Protein AF-A0A7V3TY69-F1 (afdb_monomer)

Secondary structure (DSSP, 8-state):
------S----SPP-TTSB-HHHHHHHHHHHSSS---HHHHHHHHHTT----TTS-B-HHHHHHHHHHHHTT--

pLDDT: mean 85.95, std 17.29, range [40.22, 97.75]

Radius of gyration: 14.51 Å; Cα contacts (8 Å, |Δi|>4): 60; chains: 1; bounding box: 45×21×38 Å

Sequence (74 aa):
MTESNAPGRPSGPLNPQALRLEDMARLLSAAGPKAVTMEMLQADIAAGAPSNVDGTMNLVHYVAWLLKEAGRGD

Foldseek 3Di:
DDDPDDPDDPPDDDDLAFAALVRVQVVVCVVDPDRRDSVNVVVVVVVPQDADPVRGHRNVSNVVVVVVVVVVPD

Solvent-accessible surface area (backbone atoms only — not comparable to full-atom values): 4595 Å² total; per-residue (Å²): 142,80,85,84,82,65,85,77,73,80,89,63,84,86,45,64,71,57,26,47,54,68,56,46,21,50,53,49,26,73,74,45,98,56,82,45,49,55,70,56,54,51,51,42,42,74,75,64,44,68,64,44,96,89,65,24,30,29,52,68,60,38,52,55,46,50,55,54,55,61,71,68,75,124

Mean predicted aligned error: 7.48 Å

Structure (mmCIF, N/CA/C/O backbone):
data_AF-A0A7V3TY69-F1
#
_entry.id   AF-A0A7V3TY69-F1
#
loop_
_atom_site.group_PDB
_atom_site.id
_atom_site.type_symbol
_atom_site.label_atom_id
_atom_site.label_alt_id
_atom_site.label_comp_id
_atom_site.label_asym_id
_atom_site.label_entity_id
_atom_site.label_seq_id
_atom_site.pdbx_PDB_ins_code
_atom_site.Cartn_x
_atom_site.Cartn_y
_atom_site.Cartn_z
_atom_site.occupancy
_atom_site.B_iso_or_equiv
_atom_site.auth_seq_id
_atom_site.auth_comp_id
_atom_site.auth_asym_id
_atom_site.auth_atom_id
_atom_site.pdbx_PDB_model_num
ATOM 1 N N . MET A 1 1 ? 24.590 -11.428 27.450 1.00 42.78 1 MET A N 1
ATOM 2 C CA . MET A 1 1 ? 24.944 -11.401 26.019 1.00 42.78 1 MET A CA 1
ATOM 3 C C . MET A 1 1 ? 24.239 -12.577 25.377 1.00 42.78 1 MET A C 1
ATOM 5 O O . MET A 1 1 ? 24.712 -13.692 25.518 1.00 42.78 1 MET A O 1
ATOM 9 N N . THR A 1 2 ? 23.071 -12.354 24.780 1.00 40.22 2 THR A N 1
ATOM 10 C CA . THR A 1 2 ? 22.402 -13.386 23.981 1.00 40.22 2 THR A CA 1
ATOM 11 C C . THR A 1 2 ? 22.017 -12.718 22.677 1.00 40.22 2 THR A C 1
ATOM 13 O O . THR A 1 2 ? 21.064 -11.945 22.612 1.00 40.22 2 THR A O 1
ATOM 16 N N . GLU A 1 3 ? 22.866 -12.918 21.678 1.00 45.25 3 GLU A N 1
ATOM 17 C CA . GLU A 1 3 ? 22.684 -12.423 20.323 1.00 45.25 3 GLU A CA 1
ATOM 18 C C . GLU A 1 3 ? 21.521 -13.194 19.693 1.00 45.25 3 GLU A C 1
ATOM 20 O O . GLU A 1 3 ? 21.610 -14.392 19.430 1.00 45.25 3 GLU A O 1
ATOM 25 N N . SER A 1 4 ? 20.391 -12.510 19.507 1.00 44.97 4 SER A N 1
ATOM 26 C CA . SER A 1 4 ? 19.236 -13.044 18.790 1.00 44.97 4 SER A CA 1
ATOM 27 C C . SER A 1 4 ? 19.526 -12.958 17.291 1.00 44.97 4 SER A C 1
ATOM 29 O O . SER A 1 4 ? 19.229 -11.960 16.635 1.00 44.97 4 SER A O 1
ATOM 31 N N . ASN A 1 5 ? 20.196 -13.980 16.761 1.00 47.19 5 ASN A N 1
ATOM 32 C CA . ASN A 1 5 ? 20.450 -14.131 15.332 1.00 47.19 5 ASN A CA 1
ATOM 33 C C . ASN A 1 5 ? 19.181 -14.673 14.650 1.00 47.19 5 ASN A C 1
ATOM 35 O O . ASN A 1 5 ? 19.008 -15.880 14.489 1.00 47.19 5 ASN A O 1
ATOM 39 N N . ALA A 1 6 ? 18.264 -13.771 14.299 1.00 53.19 6 ALA A N 1
ATOM 40 C CA . ALA A 1 6 ? 17.217 -14.061 13.326 1.00 53.19 6 ALA A CA 1
ATOM 41 C C . ALA A 1 6 ? 17.856 -14.101 11.923 1.00 53.19 6 ALA A C 1
ATOM 43 O O . ALA A 1 6 ? 18.661 -13.214 11.624 1.00 53.19 6 ALA A O 1
ATOM 44 N N . PRO A 1 7 ? 17.524 -15.082 11.057 1.00 47.78 7 PRO A N 1
ATOM 45 C CA . PRO A 1 7 ? 18.122 -15.192 9.729 1.00 47.78 7 PRO A CA 1
ATOM 46 C C . PRO A 1 7 ? 17.982 -13.862 8.977 1.00 47.78 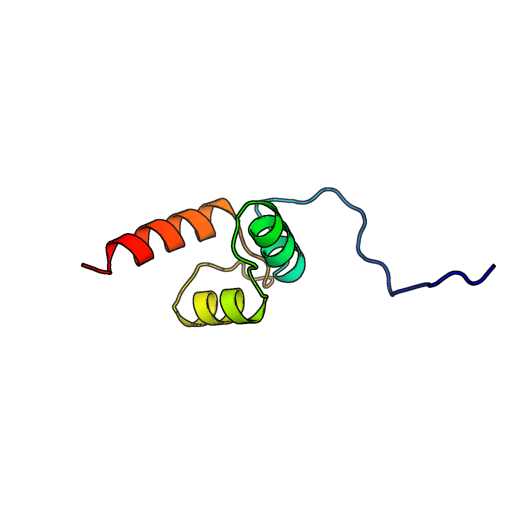7 PRO A C 1
ATOM 48 O O . PRO A 1 7 ? 16.896 -13.288 8.889 1.00 47.78 7 PRO A O 1
ATOM 51 N N . GLY A 1 8 ? 19.132 -13.354 8.529 1.00 52.56 8 GLY A N 1
ATOM 52 C CA . GLY A 1 8 ? 19.370 -11.965 8.155 1.00 52.56 8 GLY A CA 1
ATOM 53 C C . GLY A 1 8 ? 18.291 -11.351 7.271 1.00 52.56 8 GLY A C 1
ATOM 54 O O . GLY A 1 8 ? 18.147 -11.692 6.097 1.00 52.56 8 GLY A O 1
ATOM 55 N N . ARG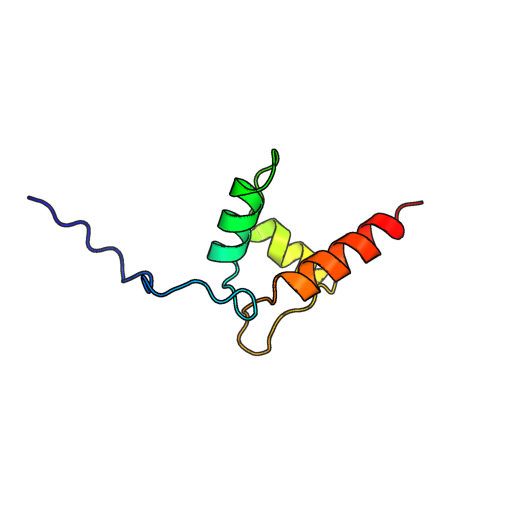 A 1 9 ? 17.584 -10.359 7.819 1.00 61.97 9 ARG A N 1
ATOM 56 C CA . ARG A 1 9 ? 16.888 -9.366 7.003 1.00 61.97 9 ARG A CA 1
ATOM 57 C C . ARG A 1 9 ? 17.978 -8.598 6.251 1.00 61.97 9 ARG A C 1
ATOM 59 O O . ARG A 1 9 ? 18.856 -8.054 6.921 1.00 61.97 9 ARG A O 1
ATOM 66 N N . PRO A 1 10 ? 17.983 -8.559 4.908 1.00 55.44 10 PRO A N 1
ATOM 67 C CA . PRO A 1 10 ? 18.941 -7.731 4.196 1.00 55.44 10 PRO A CA 1
ATOM 68 C C . PRO A 1 10 ? 18.704 -6.284 4.631 1.00 55.44 10 PRO A C 1
ATOM 70 O O . PRO A 1 10 ? 17.695 -5.678 4.291 1.00 55.44 10 PRO A O 1
ATOM 73 N N . SER A 1 11 ? 19.624 -5.742 5.422 1.00 60.72 11 SER A N 1
ATOM 74 C CA . SER A 1 11 ? 19.647 -4.364 5.927 1.00 60.72 11 SER A CA 1
ATOM 75 C C . SER A 1 11 ? 20.063 -3.366 4.836 1.00 60.72 11 SER A C 1
ATOM 77 O O . SER A 1 11 ? 20.701 -2.350 5.104 1.00 60.72 11 SER A O 1
ATOM 79 N N . GLY A 1 12 ? 19.721 -3.681 3.585 1.00 69.56 12 GLY A N 1
ATOM 80 C CA . GLY A 1 12 ? 19.955 -2.835 2.428 1.00 69.56 12 GLY A CA 1
ATOM 81 C C . GLY A 1 12 ? 18.873 -1.762 2.282 1.00 69.56 12 GLY A C 1
ATOM 82 O O . GLY A 1 12 ? 17.789 -1.888 2.856 1.00 69.56 12 GLY A O 1
ATOM 83 N N . PRO A 1 13 ? 19.152 -0.698 1.516 1.00 79.44 13 PRO A N 1
ATOM 84 C CA . PRO A 1 13 ? 18.162 0.328 1.216 1.00 79.44 13 PRO A CA 1
ATOM 85 C C . PRO A 1 13 ? 16.926 -0.285 0.541 1.00 79.44 13 PRO A C 1
ATOM 87 O O . PRO A 1 13 ? 17.044 -1.135 -0.343 1.00 79.44 13 PRO A O 1
ATOM 90 N N . LEU A 1 14 ? 15.736 0.162 0.952 1.00 88.62 14 LEU A N 1
ATOM 91 C CA . LEU A 1 14 ? 14.478 -0.233 0.320 1.00 88.62 14 LEU A CA 1
ATOM 92 C C . LEU A 1 14 ? 14.453 0.246 -1.136 1.00 88.62 14 LEU A C 1
ATOM 94 O O . LEU A 1 14 ? 14.703 1.420 -1.411 1.00 88.62 14 LEU A O 1
ATOM 98 N N . ASN A 1 15 ? 14.096 -0.649 -2.057 1.00 92.88 15 ASN A N 1
ATOM 99 C CA . ASN A 1 15 ? 13.832 -0.291 -3.445 1.00 92.88 15 ASN A CA 1
ATOM 100 C C . ASN A 1 15 ? 12.312 -0.180 -3.666 1.00 92.88 15 ASN A C 1
ATOM 102 O O . ASN A 1 15 ? 11.641 -1.211 -3.682 1.00 92.88 15 ASN A O 1
ATOM 106 N N . PRO A 1 16 ? 11.749 1.022 -3.890 1.00 93.00 16 PRO A N 1
ATOM 107 C CA . PRO A 1 16 ? 10.304 1.199 -4.062 1.00 93.00 16 PRO A CA 1
ATOM 108 C C . PRO A 1 16 ? 9.739 0.507 -5.314 1.00 93.00 16 PRO A C 1
ATOM 110 O O . PRO A 1 16 ? 8.526 0.326 -5.410 1.00 93.00 16 PRO A O 1
ATOM 113 N N . GLN A 1 17 ? 10.589 0.116 -6.270 1.00 96.19 17 GLN A N 1
ATOM 114 C CA . GLN A 1 17 ? 10.176 -0.639 -7.458 1.00 96.19 17 GLN A CA 1
ATOM 115 C C . GLN A 1 17 ? 10.115 -2.158 -7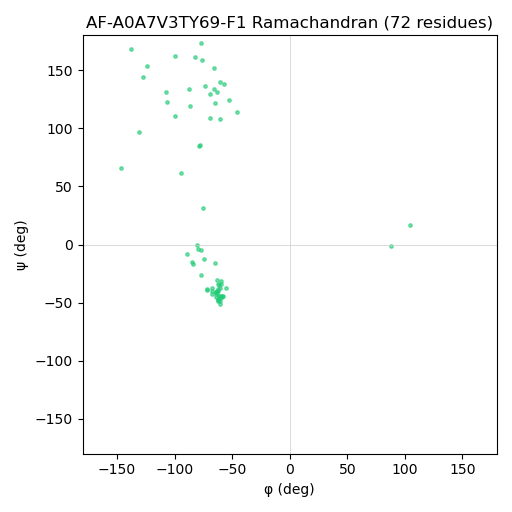.230 1.00 96.19 17 GLN A C 1
ATOM 117 O O . GLN A 1 17 ? 9.523 -2.862 -8.046 1.00 96.19 17 GLN A O 1
ATOM 122 N N . ALA A 1 18 ? 10.713 -2.659 -6.145 1.00 95.81 18 ALA A N 1
ATOM 123 C CA . ALA A 1 18 ? 10.817 -4.085 -5.843 1.00 95.81 18 AL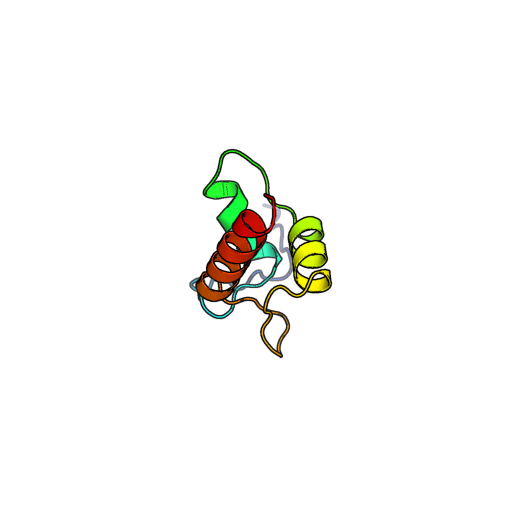A A CA 1
ATOM 124 C C . ALA A 1 18 ? 10.769 -4.325 -4.325 1.00 95.81 18 ALA A C 1
ATOM 126 O O . ALA A 1 18 ? 11.750 -4.739 -3.702 1.00 95.81 18 ALA A O 1
ATOM 127 N N . LEU A 1 19 ? 9.618 -4.031 -3.718 1.00 95.69 19 LEU A N 1
ATOM 128 C CA . LEU A 1 19 ? 9.373 -4.271 -2.297 1.00 95.69 19 LEU A CA 1
ATOM 129 C C . LEU A 1 19 ? 8.845 -5.683 -2.064 1.00 95.69 19 LEU A C 1
ATOM 131 O O . LEU A 1 19 ? 7.905 -6.124 -2.724 1.00 95.69 19 LEU A O 1
ATOM 135 N N . ARG A 1 20 ? 9.397 -6.378 -1.069 1.00 94.69 20 ARG A N 1
ATOM 136 C CA . ARG A 1 20 ? 8.774 -7.602 -0.551 1.00 94.69 20 ARG A CA 1
ATOM 137 C C . ARG A 1 20 ? 7.441 -7.242 0.099 1.00 94.69 20 ARG A C 1
ATOM 139 O O . ARG A 1 20 ? 7.296 -6.146 0.642 1.00 94.69 20 ARG A O 1
ATOM 146 N N . LEU A 1 21 ? 6.494 -8.179 0.112 1.00 94.62 21 LEU A N 1
ATOM 147 C CA . LEU A 1 21 ? 5.185 -7.968 0.741 1.00 94.62 21 LEU A CA 1
ATOM 148 C C . LEU A 1 21 ? 5.304 -7.543 2.212 1.00 94.62 21 LEU A C 1
ATOM 150 O O . LEU A 1 21 ? 4.564 -6.672 2.658 1.00 94.62 21 LEU A O 1
ATOM 154 N N . GLU A 1 22 ? 6.268 -8.098 2.949 1.00 94.25 22 GLU A N 1
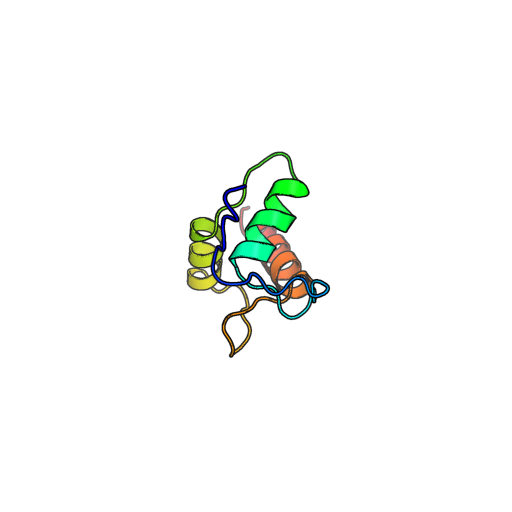ATOM 155 C CA . GLU A 1 22 ? 6.546 -7.718 4.340 1.00 94.25 22 GLU A CA 1
ATOM 156 C C . GLU A 1 22 ? 6.937 -6.240 4.486 1.00 94.25 22 GLU A C 1
ATOM 158 O O . GLU A 1 22 ? 6.434 -5.539 5.369 1.00 94.25 22 GLU A O 1
ATOM 163 N N . ASP A 1 23 ? 7.828 -5.760 3.614 1.00 94.81 23 ASP A N 1
ATOM 164 C CA . ASP A 1 23 ? 8.308 -4.378 3.630 1.00 94.81 23 ASP A CA 1
ATOM 165 C C . ASP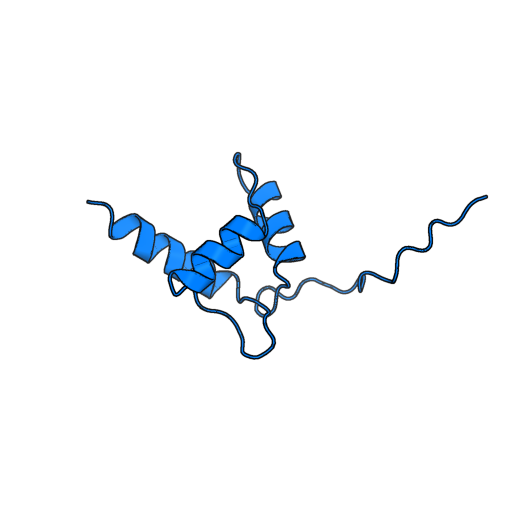 A 1 23 ? 7.215 -3.414 3.162 1.00 94.81 23 ASP A C 1
ATOM 167 O O . ASP A 1 23 ? 7.039 -2.352 3.758 1.00 94.81 23 ASP A O 1
ATOM 171 N N . MET A 1 24 ? 6.430 -3.810 2.156 1.00 95.31 24 MET A N 1
ATOM 172 C CA . MET A 1 24 ? 5.259 -3.066 1.689 1.00 95.31 24 MET A CA 1
ATOM 173 C C . MET A 1 24 ? 4.218 -2.912 2.808 1.00 95.31 24 MET A C 1
ATOM 175 O O . MET A 1 24 ? 3.799 -1.796 3.111 1.00 95.31 24 MET A O 1
ATOM 179 N N . ALA A 1 25 ? 3.844 -4.010 3.471 1.00 95.62 25 ALA A N 1
ATOM 180 C CA . ALA A 1 25 ? 2.877 -4.008 4.568 1.00 95.62 25 ALA A CA 1
ATOM 181 C C . ALA A 1 25 ? 3.341 -3.108 5.720 1.00 95.62 25 ALA A C 1
ATOM 183 O O . ALA A 1 25 ? 2.572 -2.288 6.229 1.00 95.62 25 ALA A O 1
ATOM 184 N N . ARG A 1 26 ? 4.625 -3.198 6.091 1.00 94.25 26 ARG A N 1
ATOM 185 C CA . ARG A 1 26 ? 5.228 -2.333 7.112 1.00 94.25 26 ARG A CA 1
ATOM 186 C C . ARG A 1 26 ? 5.206 -0.862 6.700 1.00 94.25 26 ARG A C 1
ATOM 188 O O . ARG A 1 26 ? 4.818 -0.025 7.511 1.00 94.25 26 ARG A O 1
ATOM 195 N N . LEU A 1 27 ? 5.624 -0.551 5.473 1.00 94.12 27 LEU A N 1
ATOM 196 C CA . LEU A 1 27 ? 5.683 0.817 4.959 1.00 94.12 27 LEU A CA 1
ATOM 197 C C . LEU A 1 27 ? 4.293 1.462 4.945 1.00 94.12 27 LEU A C 1
ATOM 199 O O . LEU A 1 27 ? 4.125 2.562 5.465 1.00 94.12 27 LEU A O 1
ATOM 203 N N . LEU A 1 28 ? 3.295 0.762 4.406 1.00 94.44 28 LEU A N 1
ATOM 204 C CA . LEU A 1 28 ? 1.922 1.260 4.318 1.00 94.44 28 LEU A CA 1
ATOM 205 C C . LEU A 1 28 ? 1.272 1.397 5.701 1.00 94.44 28 LEU A C 1
ATOM 207 O O . LEU A 1 28 ? 0.627 2.408 5.969 1.00 94.44 28 LEU A O 1
ATOM 211 N N . SER A 1 29 ? 1.507 0.437 6.604 1.00 95.75 29 SER A N 1
ATOM 212 C CA . SER A 1 29 ? 1.039 0.519 7.998 1.00 95.75 29 SER A CA 1
ATOM 213 C C . SER A 1 29 ? 1.632 1.708 8.749 1.00 95.75 29 SER A C 1
ATOM 215 O O . SER A 1 29 ? 0.967 2.287 9.599 1.00 95.75 29 SER A O 1
ATOM 217 N N . ALA A 1 30 ? 2.887 2.065 8.464 1.00 94.12 30 ALA A N 1
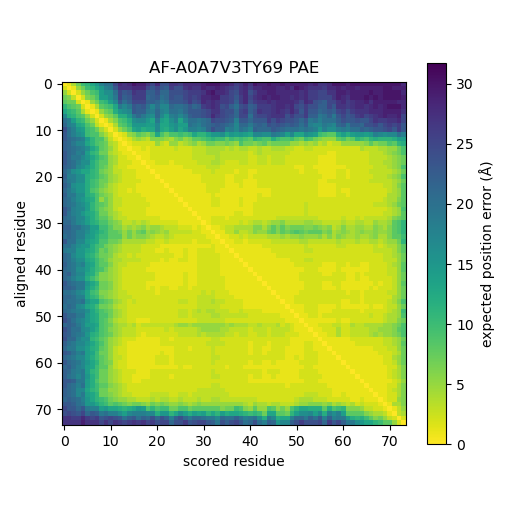ATOM 218 C CA . ALA A 1 30 ? 3.536 3.218 9.081 1.00 94.12 30 ALA A CA 1
ATOM 219 C C . ALA A 1 30 ? 3.067 4.553 8.477 1.00 94.12 30 ALA A C 1
ATOM 221 O O . ALA A 1 30 ? 3.132 5.583 9.143 1.00 94.12 30 ALA A O 1
ATOM 222 N N . ALA A 1 31 ? 2.611 4.541 7.222 1.00 91.94 31 ALA A N 1
ATOM 223 C CA . ALA A 1 31 ? 2.194 5.735 6.495 1.00 91.94 31 ALA A CA 1
ATOM 224 C C . ALA A 1 31 ? 0.745 6.165 6.781 1.00 91.94 31 ALA A C 1
ATOM 226 O O . ALA A 1 31 ? 0.380 7.298 6.466 1.00 91.94 31 ALA A O 1
ATOM 227 N N . GLY A 1 32 ? -0.090 5.288 7.345 1.00 88.56 32 GLY A N 1
ATOM 228 C CA . GLY A 1 32 ? -1.519 5.540 7.520 1.00 88.56 32 GLY A CA 1
ATOM 229 C C . GLY A 1 32 ? -2.079 5.092 8.872 1.00 88.56 32 GLY A C 1
ATOM 230 O O . GLY A 1 32 ? -1.435 4.361 9.616 1.00 88.56 32 GLY A O 1
ATOM 231 N N . PRO A 1 33 ? -3.316 5.504 9.201 1.00 89.81 33 PRO A N 1
ATOM 232 C CA . PRO A 1 33 ? -3.955 5.162 10.474 1.00 89.81 33 PRO A CA 1
ATOM 233 C C . PRO A 1 33 ? -4.436 3.703 10.554 1.00 89.81 33 PRO A C 1
ATOM 235 O O . PRO A 1 33 ? -4.818 3.245 11.629 1.00 89.81 33 PRO A O 1
ATOM 238 N N . LYS A 1 34 ? -4.466 2.977 9.428 1.00 91.00 34 LYS A N 1
ATOM 239 C CA . LYS A 1 34 ? -4.884 1.572 9.354 1.00 91.00 34 LYS A CA 1
ATOM 240 C C . LYS A 1 34 ? -3.668 0.687 9.126 1.00 91.00 34 LYS A C 1
ATOM 242 O O . LYS A 1 34 ? -2.889 0.933 8.210 1.00 91.00 34 LYS A O 1
ATOM 247 N N . ALA A 1 35 ? -3.555 -0.369 9.926 1.00 94.56 35 ALA A N 1
ATOM 248 C CA . ALA A 1 35 ? -2.571 -1.411 9.686 1.00 94.56 35 ALA A CA 1
ATOM 249 C C . ALA A 1 35 ? -2.894 -2.143 8.376 1.00 94.56 35 ALA A C 1
ATOM 251 O O . ALA A 1 35 ? -4.040 -2.522 8.133 1.00 94.56 35 ALA A O 1
ATOM 252 N N . VAL A 1 36 ? -1.869 -2.342 7.556 1.00 95.62 36 VAL A N 1
ATOM 253 C CA . VAL A 1 36 ? -1.903 -3.136 6.328 1.00 95.62 36 VAL A CA 1
ATOM 254 C C . VAL A 1 36 ? -1.146 -4.431 6.590 1.00 95.62 36 VAL A C 1
ATOM 256 O O . VAL A 1 36 ? 0.023 -4.405 6.978 1.00 95.62 36 VAL A O 1
ATOM 259 N N . THR A 1 37 ? -1.803 -5.572 6.395 1.00 96.38 37 THR A N 1
ATOM 260 C CA . THR A 1 37 ? -1.194 -6.896 6.581 1.00 96.38 37 THR A CA 1
ATOM 261 C C . THR A 1 37 ? -0.768 -7.499 5.246 1.00 96.38 37 THR A C 1
ATOM 263 O O . THR A 1 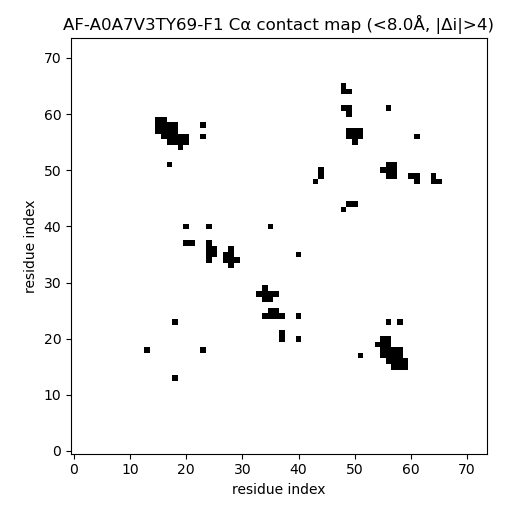37 ? -1.236 -7.097 4.183 1.00 96.38 37 THR A O 1
ATOM 266 N N . MET A 1 38 ? 0.107 -8.507 5.286 1.00 95.88 38 MET A N 1
ATOM 267 C CA . MET A 1 38 ? 0.450 -9.264 4.077 1.00 95.88 38 MET A CA 1
ATOM 268 C C . MET A 1 38 ? -0.761 -9.982 3.480 1.00 95.88 38 MET A C 1
ATOM 270 O O . MET A 1 38 ? -0.854 -10.089 2.266 1.00 95.88 38 MET A O 1
ATOM 274 N N . GLU A 1 39 ? -1.690 -10.453 4.313 1.00 96.88 39 GLU A N 1
ATOM 275 C CA . GLU A 1 39 ? -2.918 -11.107 3.849 1.00 96.88 39 GLU A CA 1
ATOM 276 C C . GLU A 1 39 ? -3.782 -10.155 3.017 1.00 96.88 39 GLU A C 1
ATOM 278 O O . GLU A 1 39 ? -4.311 -10.566 1.989 1.00 96.88 39 GLU A O 1
ATOM 283 N N . MET A 1 40 ? -3.859 -8.874 3.405 1.00 96.75 40 MET A N 1
ATOM 284 C CA . MET A 1 40 ? -4.531 -7.845 2.605 1.00 96.75 40 MET A CA 1
ATOM 285 C C . MET A 1 40 ? -3.848 -7.671 1.246 1.00 96.75 40 MET A C 1
ATOM 287 O O . MET A 1 40 ? -4.511 -7.769 0.222 1.00 96.75 40 MET A O 1
ATOM 291 N N . LEU A 1 41 ? -2.517 -7.529 1.224 1.00 96.56 41 LEU A N 1
ATOM 292 C CA . LEU A 1 41 ? -1.766 -7.393 -0.031 1.00 96.56 41 LEU A CA 1
ATOM 293 C C . LEU A 1 41 ? -1.925 -8.617 -0.946 1.00 96.56 41 LEU A C 1
ATOM 295 O O . LEU A 1 41 ? -2.022 -8.472 -2.161 1.00 96.56 41 LEU A O 1
ATOM 299 N N . GLN A 1 42 ? -1.972 -9.825 -0.379 1.00 96.75 42 GLN A N 1
ATOM 300 C CA . GLN A 1 42 ? -2.218 -11.046 -1.149 1.00 96.75 42 GLN A CA 1
ATOM 301 C C . GLN A 1 42 ? -3.642 -11.096 -1.707 1.00 96.75 42 GLN A C 1
ATOM 303 O O . GLN A 1 42 ? -3.833 -11.548 -2.836 1.00 96.75 42 GLN A O 1
ATOM 308 N N . ALA A 1 43 ? -4.634 -10.618 -0.952 1.00 96.94 43 ALA A N 1
ATOM 309 C CA . ALA A 1 43 ? -5.997 -10.479 -1.450 1.00 96.94 43 ALA A CA 1
ATOM 310 C C . ALA A 1 43 ? -6.069 -9.467 -2.603 1.00 96.94 43 ALA A C 1
ATOM 312 O O . ALA A 1 43 ? -6.715 -9.748 -3.610 1.00 96.94 43 ALA A O 1
ATOM 313 N N . ASP A 1 44 ? -5.344 -8.350 -2.508 1.00 96.69 44 ASP A N 1
ATOM 314 C CA . ASP A 1 44 ? -5.256 -7.359 -3.583 1.00 96.69 44 ASP A CA 1
ATOM 315 C C . ASP A 1 44 ? -4.586 -7.950 -4.836 1.00 96.69 44 ASP A C 1
ATOM 317 O O . ASP A 1 44 ? -5.083 -7.775 -5.948 1.00 96.69 44 ASP A O 1
ATOM 321 N N . ILE A 1 45 ? -3.509 -8.731 -4.681 1.00 96.44 45 ILE A N 1
ATOM 322 C CA . ILE A 1 45 ? -2.877 -9.466 -5.796 1.00 96.44 45 ILE A CA 1
ATOM 323 C C . ILE A 1 45 ? -3.868 -10.452 -6.425 1.00 96.44 45 ILE A C 1
ATOM 325 O O . ILE A 1 45 ? -3.987 -10.503 -7.650 1.00 96.44 45 ILE A O 1
ATOM 329 N N . ALA A 1 46 ? -4.616 -11.200 -5.611 1.00 96.38 46 ALA A N 1
ATOM 330 C CA . ALA A 1 46 ? -5.654 -12.107 -6.099 1.00 96.38 46 ALA A CA 1
ATOM 331 C C . ALA A 1 46 ? -6.794 -11.363 -6.823 1.00 96.38 46 ALA A C 1
ATOM 333 O O . ALA A 1 46 ? -7.369 -11.899 -7.769 1.00 96.38 46 ALA A O 1
ATOM 334 N N . ALA A 1 47 ? -7.081 -10.120 -6.427 1.00 95.69 47 ALA A N 1
ATOM 335 C CA . ALA A 1 47 ? -8.015 -9.221 -7.103 1.00 95.69 47 ALA A CA 1
ATOM 336 C C . ALA A 1 47 ? -7.434 -8.573 -8.379 1.00 95.69 47 ALA A C 1
ATOM 338 O O . ALA A 1 47 ? -8.155 -7.894 -9.111 1.00 95.69 47 ALA A O 1
ATOM 339 N N . GLY A 1 48 ? -6.152 -8.803 -8.685 1.00 96.06 48 GLY A N 1
ATOM 340 C CA . GLY A 1 48 ? -5.490 -8.334 -9.903 1.00 96.06 48 GLY A CA 1
ATOM 341 C C . GLY A 1 48 ? -4.556 -7.140 -9.708 1.00 96.06 48 GLY A C 1
ATOM 342 O O . GLY A 1 48 ? -4.208 -6.485 -10.696 1.00 96.06 48 GLY A O 1
ATOM 343 N N . ALA A 1 49 ? -4.147 -6.836 -8.474 1.00 97.19 49 ALA A N 1
ATOM 344 C CA . ALA A 1 49 ? -3.102 -5.852 -8.229 1.00 97.19 49 ALA A CA 1
ATOM 345 C C . ALA A 1 49 ? -1.775 -6.281 -8.888 1.00 97.19 49 ALA A C 1
ATOM 347 O O . ALA A 1 49 ? -1.413 -7.461 -8.858 1.00 97.19 49 ALA A O 1
ATOM 348 N N . PRO A 1 50 ? -1.021 -5.338 -9.481 1.00 96.25 50 PRO A N 1
ATOM 349 C CA . PRO A 1 50 ? 0.211 -5.659 -10.187 1.00 96.25 50 PRO A CA 1
ATOM 350 C C . PRO A 1 50 ? 1.314 -6.120 -9.223 1.00 96.25 50 PRO A C 1
ATOM 352 O O . PRO A 1 50 ? 1.649 -5.421 -8.265 1.00 96.25 50 PRO A O 1
ATOM 355 N N . SER A 1 51 ? 1.937 -7.257 -9.534 1.00 96.38 51 SER A N 1
ATOM 356 C CA . SER A 1 51 ? 3.145 -7.773 -8.884 1.00 96.38 51 SER A CA 1
ATOM 357 C C . SER A 1 51 ? 4.256 -8.015 -9.910 1.00 96.38 51 SER A C 1
ATOM 359 O O . SER A 1 51 ? 4.005 -8.208 -11.103 1.00 96.38 51 SER A O 1
ATOM 361 N N . ASN A 1 52 ? 5.505 -7.954 -9.453 1.00 95.38 52 ASN A N 1
ATOM 362 C CA . ASN A 1 52 ? 6.671 -8.273 -10.268 1.00 95.38 52 ASN A CA 1
ATOM 363 C C . ASN A 1 52 ? 6.800 -9.797 -10.427 1.00 95.38 52 ASN A C 1
ATOM 365 O O . ASN A 1 52 ? 6.315 -10.568 -9.599 1.00 95.38 52 ASN A O 1
ATOM 369 N N . VAL A 1 53 ? 7.515 -10.241 -11.466 1.00 93.25 53 VAL A N 1
ATOM 370 C CA . VAL A 1 53 ? 7.719 -11.675 -11.764 1.00 93.25 53 VAL A CA 1
ATOM 371 C C . VAL A 1 53 ? 8.417 -12.416 -10.617 1.00 93.25 53 VAL A C 1
ATOM 373 O O . VAL A 1 53 ? 8.153 -13.592 -10.388 1.00 93.25 53 VAL A O 1
ATOM 376 N N . ASP A 1 54 ? 9.287 -11.732 -9.876 1.00 90.69 54 ASP A N 1
ATOM 377 C CA . ASP A 1 54 ? 9.998 -12.274 -8.714 1.00 90.69 54 ASP A CA 1
ATOM 378 C C . ASP A 1 54 ? 9.164 -12.285 -7.415 1.00 90.69 54 ASP A C 1
ATOM 380 O O . ASP A 1 54 ? 9.648 -12.739 -6.378 1.00 90.69 54 ASP A O 1
ATOM 384 N N . GLY A 1 55 ? 7.915 -11.806 -7.451 1.00 88.88 55 GLY A N 1
ATOM 385 C CA . GLY A 1 55 ? 7.007 -11.779 -6.301 1.00 88.88 55 GLY A CA 1
ATOM 386 C C . GLY A 1 55 ? 7.113 -10.529 -5.422 1.00 88.88 55 GLY A C 1
ATOM 387 O O . GLY A 1 55 ? 6.358 -10.401 -4.458 1.00 88.88 55 GLY A O 1
ATOM 388 N N . THR A 1 56 ? 8.008 -9.587 -5.733 1.00 95.44 56 THR A N 1
ATOM 389 C CA . THR A 1 56 ? 7.971 -8.238 -5.145 1.00 95.44 56 THR A CA 1
ATOM 390 C C . THR A 1 56 ? 6.886 -7.366 -5.784 1.00 95.44 56 THR A C 1
ATOM 392 O O . THR A 1 56 ? 6.239 -7.744 -6.760 1.00 95.44 56 THR A O 1
ATOM 395 N N . MET A 1 57 ? 6.667 -6.173 -5.235 1.00 97.12 57 MET A N 1
ATOM 396 C CA . MET A 1 57 ? 5.714 -5.197 -5.754 1.00 97.12 57 MET A CA 1
ATOM 397 C C . MET A 1 57 ? 6.368 -3.834 -5.966 1.00 97.12 57 MET A C 1
ATOM 399 O O . MET A 1 57 ? 7.190 -3.376 -5.168 1.00 97.12 57 MET A O 1
ATOM 403 N N . ASN A 1 58 ? 5.939 -3.155 -7.026 1.00 97.38 58 ASN A N 1
ATOM 404 C CA . ASN A 1 58 ? 6.244 -1.750 -7.258 1.00 97.38 58 ASN A CA 1
ATOM 405 C C . ASN A 1 58 ? 5.205 -0.875 -6.541 1.00 97.38 58 ASN A C 1
ATOM 407 O O . ASN A 1 58 ? 4.013 -0.938 -6.852 1.00 97.38 58 ASN A O 1
ATOM 411 N N . LEU A 1 59 ? 5.660 -0.036 -5.608 1.00 96.31 59 LEU A N 1
ATOM 412 C CA . LEU A 1 59 ? 4.797 0.807 -4.776 1.00 96.31 59 LEU A CA 1
ATOM 413 C C . LEU A 1 59 ? 3.911 1.745 -5.601 1.00 96.31 59 LEU A C 1
ATOM 415 O O . LEU A 1 59 ? 2.722 1.872 -5.324 1.00 96.31 59 LEU A O 1
ATOM 419 N N . VAL A 1 60 ? 4.473 2.396 -6.621 1.00 96.50 60 VAL A N 1
ATOM 420 C CA . VAL A 1 60 ? 3.737 3.384 -7.424 1.00 96.50 60 VAL A CA 1
ATOM 421 C C . VAL A 1 60 ? 2.645 2.699 -8.240 1.00 96.50 60 VAL A C 1
ATOM 423 O O . VAL A 1 60 ? 1.517 3.186 -8.287 1.00 96.50 60 VAL A O 1
ATOM 426 N N . HIS A 1 61 ? 2.951 1.547 -8.841 1.00 97.75 61 HIS A N 1
ATOM 427 C CA . HIS A 1 61 ? 1.961 0.775 -9.597 1.00 97.75 61 HIS A CA 1
ATOM 428 C C . HIS A 1 61 ? 0.840 0.262 -8.696 1.00 97.75 61 HIS A C 1
ATOM 430 O O . HIS A 1 61 ? -0.329 0.322 -9.072 1.00 97.75 61 HIS A O 1
ATOM 436 N N . TYR A 1 62 ? 1.193 -0.203 -7.499 1.00 97.19 62 TYR A N 1
ATOM 437 C CA . TYR A 1 62 ? 0.223 -0.666 -6.521 1.00 97.19 62 TYR A CA 1
ATOM 438 C C . TYR A 1 62 ? -0.722 0.460 -6.073 1.00 97.19 62 TYR A C 1
ATOM 440 O O . TYR A 1 62 ? -1.938 0.293 -6.110 1.00 97.19 62 TYR A O 1
ATOM 448 N N . VAL A 1 63 ? -0.193 1.644 -5.748 1.00 94.81 63 VAL A N 1
ATOM 449 C CA . VAL A 1 63 ? -1.018 2.812 -5.388 1.00 94.81 63 VAL A CA 1
ATOM 450 C C . VAL A 1 63 ? -1.906 3.255 -6.554 1.00 94.81 63 VAL A C 1
ATOM 452 O O . VAL A 1 63 ? -3.076 3.567 -6.346 1.00 94.81 63 VAL A O 1
ATOM 455 N N . ALA A 1 64 ? -1.396 3.246 -7.789 1.00 96.75 64 ALA A N 1
ATOM 456 C CA . ALA A 1 64 ? -2.203 3.562 -8.967 1.00 96.75 64 ALA A CA 1
ATOM 457 C C . ALA A 1 64 ? -3.363 2.568 -9.162 1.00 96.75 64 ALA A C 1
ATOM 459 O O . ALA A 1 64 ? -4.478 2.980 -9.487 1.00 96.75 64 ALA A O 1
ATOM 460 N N . TRP A 1 65 ? -3.122 1.274 -8.929 1.00 96.88 65 TRP A N 1
ATOM 461 C CA . TRP A 1 65 ? -4.172 0.256 -8.940 1.00 96.88 65 TRP A CA 1
ATOM 462 C C . TRP A 1 65 ? -5.195 0.482 -7.820 1.00 96.88 65 TRP A C 1
ATOM 464 O O . TRP A 1 65 ? -6.389 0.481 -8.103 1.00 96.88 65 TRP A O 1
ATOM 474 N N . LEU A 1 66 ? -4.752 0.780 -6.594 1.00 94.12 66 LEU A N 1
ATOM 475 C CA . LEU A 1 66 ? -5.651 1.078 -5.472 1.00 94.12 66 LEU A CA 1
ATOM 476 C C . LEU A 1 66 ? -6.569 2.269 -5.762 1.00 94.12 66 LEU A C 1
ATOM 478 O O . LEU A 1 66 ? -7.764 2.201 -5.497 1.00 94.12 66 LEU A O 1
ATOM 482 N N . LEU A 1 67 ? -6.026 3.355 -6.319 1.00 94.19 67 LEU A N 1
ATOM 483 C CA . LEU A 1 67 ? -6.816 4.534 -6.691 1.00 94.19 67 LEU A CA 1
ATOM 484 C C . LEU A 1 67 ? -7.853 4.203 -7.769 1.00 94.19 67 LEU A C 1
ATOM 486 O O . LEU A 1 67 ? -8.991 4.664 -7.693 1.00 94.19 67 LEU A O 1
ATOM 490 N N . LYS A 1 68 ? -7.474 3.384 -8.756 1.00 94.19 68 LYS A N 1
ATOM 491 C CA . LYS A 1 68 ? -8.404 2.881 -9.770 1.00 94.19 68 LYS A CA 1
ATOM 492 C C . LYS A 1 68 ? -9.513 2.042 -9.133 1.00 94.19 68 LYS A C 1
ATOM 494 O O . LYS A 1 68 ? -10.665 2.216 -9.512 1.00 94.19 68 LYS A O 1
ATOM 499 N N . GLU A 1 69 ? -9.181 1.149 -8.205 1.00 93.12 69 GLU A N 1
ATOM 500 C CA . GLU A 1 69 ? -10.152 0.239 -7.590 1.00 93.12 69 GLU A CA 1
ATOM 501 C C . GLU A 1 69 ? -11.098 0.973 -6.633 1.00 93.12 69 GLU A C 1
ATOM 503 O O . GLU A 1 69 ? -12.306 0.756 -6.673 1.00 93.12 69 GLU A O 1
ATOM 508 N N . ALA A 1 70 ? -10.586 1.939 -5.864 1.00 88.19 70 ALA A N 1
ATOM 509 C CA . ALA A 1 70 ? -11.403 2.817 -5.029 1.00 88.19 70 ALA A CA 1
ATOM 510 C C . ALA A 1 70 ? -12.422 3.628 -5.852 1.00 88.19 70 ALA A C 1
ATOM 512 O O . ALA A 1 70 ? -13.531 3.861 -5.386 1.00 88.19 70 ALA A O 1
ATOM 513 N N . GLY A 1 71 ? -12.072 4.017 -7.083 1.00 80.12 71 GLY A N 1
ATOM 514 C CA . GLY A 1 71 ? -12.974 4.712 -8.008 1.00 80.12 71 GLY A CA 1
ATOM 515 C C . GLY A 1 71 ? -13.967 3.814 -8.757 1.00 80.12 71 GLY A C 1
ATOM 516 O O . GLY A 1 71 ? -14.779 4.334 -9.515 1.00 80.12 71 GLY A O 1
ATOM 517 N N . ARG A 1 72 ? -13.906 2.482 -8.596 1.00 72.75 72 ARG A N 1
ATOM 518 C CA . ARG A 1 72 ? -14.920 1.544 -9.126 1.00 72.75 72 ARG A CA 1
ATOM 519 C C . ARG A 1 72 ? -16.067 1.298 -8.141 1.00 72.75 72 ARG A C 1
ATOM 521 O O . ARG A 1 72 ? -17.020 0.621 -8.509 1.00 72.75 72 ARG A O 1
ATOM 528 N N . GLY A 1 73 ? -15.949 1.796 -6.909 1.00 58.19 73 GLY A N 1
ATOM 529 C CA . GLY A 1 73 ? -16.960 1.702 -5.858 1.00 58.19 73 GLY A CA 1
ATOM 530 C C . GLY A 1 73 ? -17.863 2.934 -5.792 1.00 58.19 73 GLY A C 1
ATOM 531 O O . GLY A 1 73 ? -17.873 3.602 -4.765 1.00 58.19 73 GLY A O 1
ATOM 532 N N . ASP A 1 74 ? -18.597 3.196 -6.873 1.00 47.00 74 ASP A N 1
ATOM 533 C CA . ASP A 1 74 ? -19.796 4.050 -6.997 1.00 47.00 74 ASP A CA 1
ATOM 534 C C . ASP A 1 74 ? -20.741 3.375 -8.017 1.00 47.00 74 ASP A C 1
ATOM 536 O O . ASP A 1 74 ? -21.962 3.651 -7.993 1.00 47.00 74 ASP A O 1
#

Nearest PDB structures (foldseek):
  6agj-assembly1_A  TM=6.828E-01  e=2.087E+00  Homo sapiens
  3h4s-assembly1_E  TM=5.883E-01  e=1.811E+00  Arabidopsis thaliana
  4i5n-assembly1_B  TM=4.4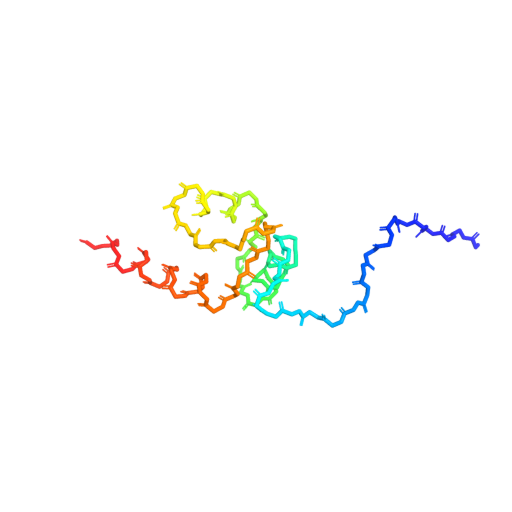98E-01  e=1.182E+00  Homo sapiens
  5k89-assembly1_C  TM=5.513E-01  e=3.684E+00  Homo sapiens